Protein AF-A0A093PJC7-F1 (afdb_monomer)

pLDDT: mean 83.73, std 10.97, range [53.88, 96.75]

Secondary structure (DSSP, 8-state):
-HHHHHHHHHH-TT-SEEEPPP--HHHHHHHHHHHHHTT-EEEEE-SSTTT-EEEEE-GGGPPPHHHHHHHHTT----HHHHHHHHHHHHHHHHHHHHHHHH-PPPPPPSS-HHHHTHHHH--HHHHHHHHH------TT---GGG-S--S-HHHHHHHHHHHHHTT-

Foldseek 3Di:
DLLVVLVVVVVDPPDQKDKDFQDAPVVLVVNCVSLVVVVWDKDWEDDDRRRIIMMIGHPVSDDDPVRVVCRNVVHDDDPVVVVVVVVVVVVVVVVVVVDVVVPDDPPDDPDDVCVVCCVVVPDVVVVVVVVVDDDPPPPPDDDLVPDPDNDDPVVVVVVVVVVVVVVD

Sequence (168 aa):
QLEQEVSQFIQASGEPRRRFQPMNKIERSILHDVAEVAGLTSFSFGDDEDSRYVMVFKKEFAPSDEELDAYRRGEEWDPALAEERRRLRELAAQQEEAELERGAAPPGPPNDYKDKYRHLIGSDAAKAAARTMEANKAYGCVPVANKRDTRSIEEAMNEIRAKKRLRQ

Structure (mmCIF, N/CA/C/O backbone):
data_AF-A0A093PJC7-F1
#
_entry.id   AF-A0A093PJC7-F1
#
loop_
_atom_site.group_PDB
_atom_site.id
_atom_site.type_symbol
_atom_site.label_atom_id
_atom_site.label_alt_id
_atom_site.label_comp_id
_atom_site.label_asym_id
_atom_site.label_entity_id
_atom_site.label_seq_id
_atom_site.pdbx_PDB_ins_code
_atom_site.Cartn_x
_atom_site.Cartn_y
_atom_site.Cartn_z
_atom_site.occupancy
_atom_site.B_iso_or_equiv
_atom_site.auth_seq_id
_atom_site.auth_comp_id
_atom_site.auth_asym_id
_atom_site.auth_atom_id
_atom_site.pdbx_PDB_model_num
ATOM 1 N N . GLN A 1 1 ? -18.695 2.714 26.051 1.00 81.12 1 GLN A N 1
ATOM 2 C CA . GLN A 1 1 ? -18.070 3.816 25.283 1.00 81.12 1 GLN A CA 1
ATOM 3 C C . GLN A 1 1 ? -17.648 3.321 23.902 1.00 81.12 1 GLN A C 1
ATOM 5 O O . GLN A 1 1 ? -18.210 3.809 22.933 1.00 81.12 1 GLN A O 1
ATOM 10 N N . LEU A 1 2 ? -16.809 2.279 23.803 1.00 88.31 2 LEU A N 1
ATOM 11 C CA . LE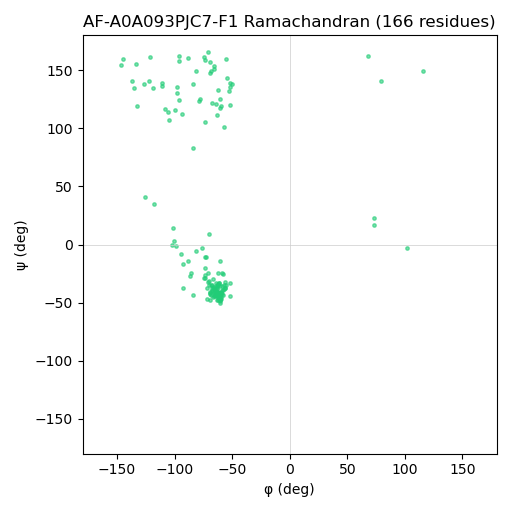U A 1 2 ? -16.413 1.672 22.516 1.00 88.31 2 LEU A CA 1
ATOM 12 C C . LEU A 1 2 ? -17.596 1.281 21.610 1.00 88.31 2 LEU A C 1
ATOM 14 O O . LEU A 1 2 ? -17.592 1.609 20.432 1.00 88.31 2 LEU A O 1
ATOM 18 N N . GLU A 1 3 ? -18.651 0.664 22.149 1.00 89.81 3 GLU A N 1
ATOM 19 C CA . GLU A 1 3 ? -19.856 0.309 21.371 1.00 89.81 3 GLU A CA 1
ATOM 20 C C . GLU A 1 3 ? -20.534 1.515 20.705 1.00 89.81 3 GLU A C 1
ATOM 22 O O . GLU A 1 3 ? -20.984 1.433 19.561 1.00 89.81 3 GLU A O 1
ATOM 27 N N . GLN A 1 4 ? -20.589 2.652 21.406 1.00 92.56 4 GLN A N 1
ATOM 28 C CA . GLN A 1 4 ? -21.167 3.884 20.869 1.00 92.56 4 GLN A CA 1
ATOM 29 C C . GLN A 1 4 ? -20.281 4.449 19.767 1.00 92.56 4 GLN A C 1
ATOM 31 O O . GLN A 1 4 ? -20.793 4.854 18.726 1.00 92.56 4 GLN A O 1
ATOM 36 N N . GLU A 1 5 ? -18.961 4.429 19.960 1.00 92.25 5 GLU A N 1
ATOM 37 C CA . GLU A 1 5 ? -18.026 4.842 18.921 1.00 92.25 5 GLU A CA 1
ATOM 38 C C . GLU A 1 5 ? -18.177 3.962 17.684 1.00 92.25 5 GLU A C 1
ATOM 40 O O . GLU A 1 5 ? -18.320 4.494 16.584 1.00 92.25 5 GLU A O 1
ATOM 45 N N . VAL A 1 6 ? -18.156 2.634 17.828 1.00 92.31 6 VAL A N 1
ATOM 46 C CA . VAL A 1 6 ? -18.323 1.690 16.711 1.00 92.31 6 VAL A CA 1
ATOM 47 C C . VAL A 1 6 ? -19.654 1.934 15.997 1.00 92.31 6 VAL A C 1
ATOM 49 O O . VAL A 1 6 ? -19.674 2.038 14.773 1.00 92.31 6 VAL A O 1
ATOM 52 N N . SER A 1 7 ? -20.738 2.147 16.745 1.00 92.50 7 SER A N 1
ATOM 53 C CA . SER A 1 7 ? -22.051 2.483 16.179 1.00 92.50 7 SER A CA 1
ATOM 54 C C . SER A 1 7 ? -22.030 3.783 15.367 1.00 92.50 7 SER A C 1
ATOM 56 O O . SER A 1 7 ? -22.574 3.825 14.264 1.00 92.50 7 SER A O 1
ATOM 58 N N . GLN A 1 8 ? -21.367 4.833 15.863 1.00 93.62 8 GLN A N 1
ATOM 59 C CA . GLN A 1 8 ? -21.212 6.096 15.129 1.00 93.62 8 GLN A CA 1
ATOM 60 C C . GLN A 1 8 ? -20.413 5.912 13.833 1.00 93.62 8 GLN A C 1
ATOM 62 O O . GLN A 1 8 ? -20.764 6.490 12.808 1.00 93.62 8 GLN A O 1
ATOM 67 N N . PHE A 1 9 ? -19.377 5.073 13.845 1.00 93.38 9 PHE A N 1
ATOM 68 C CA . PHE A 1 9 ? -18.584 4.778 12.648 1.00 93.38 9 PHE A CA 1
ATOM 69 C C . PHE A 1 9 ? -19.366 4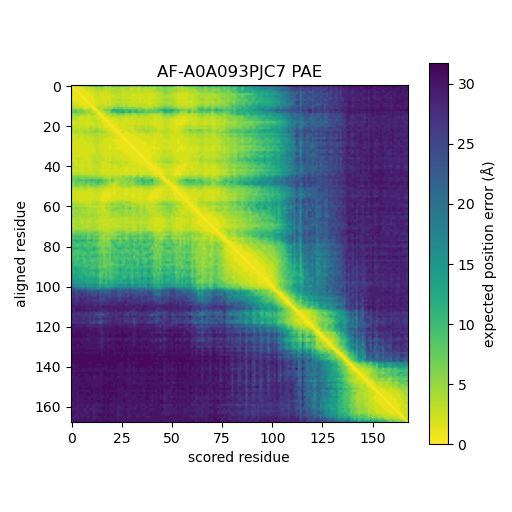.022 11.575 1.00 93.38 9 PHE A C 1
ATOM 71 O O . PHE A 1 9 ? -19.204 4.298 10.388 1.00 93.38 9 PHE A O 1
ATOM 78 N N . ILE A 1 10 ? -20.249 3.107 11.976 1.00 91.50 10 ILE A N 1
ATOM 79 C CA . ILE A 1 10 ? -21.138 2.411 11.037 1.00 91.50 10 ILE A CA 1
ATOM 80 C C . ILE A 1 10 ? -22.074 3.410 10.349 1.00 91.50 10 ILE A C 1
ATOM 82 O O . ILE A 1 10 ? -22.297 3.315 9.145 1.00 91.50 10 ILE A O 1
ATOM 86 N N . GLN A 1 11 ? -22.591 4.387 11.098 1.00 91.06 11 GLN A N 1
ATOM 87 C CA . GLN A 1 11 ? -23.488 5.417 10.567 1.00 91.06 11 GLN A CA 1
ATOM 88 C C . GLN A 1 11 ? -22.765 6.454 9.694 1.00 91.06 11 GLN A C 1
ATOM 90 O O . GLN A 1 11 ? -23.368 7.016 8.780 1.00 91.06 11 GLN A O 1
ATOM 95 N N . ALA A 1 12 ? -21.484 6.718 9.950 1.00 91.50 12 ALA A N 1
ATOM 96 C CA . ALA A 1 12 ? -20.702 7.688 9.196 1.00 91.50 12 ALA A CA 1
ATOM 97 C C . ALA A 1 12 ? -20.344 7.144 7.805 1.00 91.50 12 ALA A C 1
ATOM 99 O O . ALA A 1 12 ? -19.447 6.322 7.670 1.00 91.50 12 ALA A O 1
ATOM 100 N N . SER A 1 13 ? -20.991 7.613 6.738 1.00 82.50 13 SER A N 1
ATOM 101 C CA . SER A 1 13 ? -20.790 7.098 5.371 1.00 82.50 13 SER A CA 1
ATOM 102 C C . SER A 1 13 ? -19.458 7.490 4.707 1.00 82.50 13 SER A C 1
ATOM 104 O O . SER A 1 13 ? -19.129 6.940 3.663 1.00 82.50 13 SER A O 1
ATOM 106 N N . GLY A 1 14 ? -18.687 8.417 5.288 1.00 83.62 14 GLY A N 1
ATOM 107 C CA . GLY A 1 14 ? -17.473 8.973 4.668 1.00 83.62 14 GLY A CA 1
ATOM 108 C C . GLY A 1 14 ? -16.157 8.270 5.013 1.00 83.62 14 GLY A C 1
ATOM 109 O O . GLY A 1 14 ? -15.169 8.461 4.312 1.00 83.62 14 GLY A O 1
ATOM 110 N N . GLU A 1 15 ? -16.121 7.460 6.073 1.00 88.50 15 GLU A N 1
ATOM 111 C CA . GLU A 1 15 ? -14.883 6.826 6.540 1.00 88.50 15 GLU A CA 1
ATOM 112 C C . GLU A 1 15 ? -14.900 5.320 6.227 1.00 88.50 15 GLU A C 1
ATOM 114 O O . GLU A 1 15 ? -15.760 4.604 6.752 1.00 88.50 15 GLU A O 1
ATOM 119 N N . PRO A 1 16 ? -13.991 4.805 5.375 1.00 90.62 16 PRO A N 1
ATOM 120 C CA . PRO A 1 16 ? -13.938 3.375 5.047 1.00 90.62 16 PRO A CA 1
ATOM 121 C C . PRO A 1 16 ? -13.348 2.535 6.190 1.00 90.62 16 PRO A C 1
ATOM 123 O O . PRO A 1 16 ? -13.698 1.367 6.376 1.00 90.62 16 PRO A O 1
ATOM 126 N N . ARG A 1 17 ? -12.465 3.148 6.983 1.00 92.44 17 ARG A N 1
ATOM 127 C CA . ARG A 1 17 ? -11.728 2.533 8.088 1.00 92.44 17 ARG A CA 1
ATOM 128 C C . ARG A 1 17 ? -11.512 3.543 9.203 1.00 92.44 17 ARG A C 1
ATOM 130 O O . ARG A 1 17 ? -11.426 4.738 8.932 1.00 92.44 17 ARG A O 1
ATOM 137 N N . ARG A 1 18 ? -11.342 3.061 10.432 1.00 93.88 18 ARG A N 1
ATOM 138 C CA . ARG A 1 18 ? -10.987 3.895 11.580 1.00 93.88 18 ARG A CA 1
ATOM 139 C C . ARG A 1 18 ? -9.898 3.256 12.425 1.00 93.88 18 ARG A C 1
ATOM 141 O O . ARG A 1 18 ? -9.953 2.069 12.741 1.00 93.88 18 ARG A O 1
ATOM 148 N N . ARG A 1 19 ? -8.919 4.077 12.802 1.00 93.56 19 ARG A N 1
ATOM 149 C CA . ARG A 1 19 ? -7.829 3.723 13.710 1.00 93.56 19 ARG A CA 1
ATOM 150 C C . ARG A 1 19 ? -8.180 4.165 15.126 1.00 93.56 19 ARG A C 1
ATOM 152 O O . ARG A 1 19 ? -8.446 5.343 15.348 1.00 93.56 19 ARG A O 1
ATOM 159 N N . PHE A 1 20 ? -8.153 3.2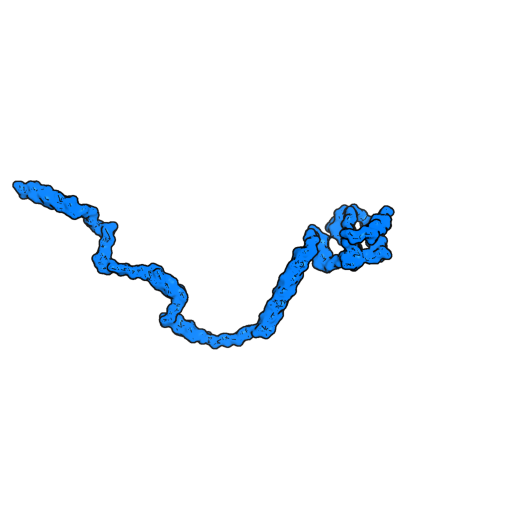28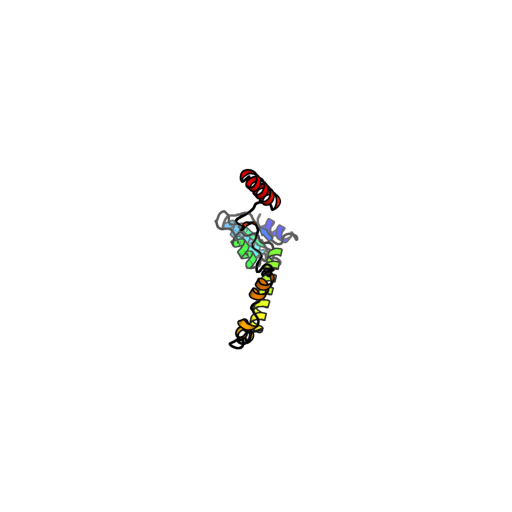 16.065 1.00 94.44 20 PHE A N 1
ATOM 160 C CA . PHE A 1 20 ? -8.294 3.520 17.487 1.00 94.44 20 PHE A CA 1
ATOM 161 C C . PHE A 1 20 ? -6.929 3.824 18.109 1.00 94.44 20 PHE A C 1
ATOM 163 O O . PHE A 1 20 ? -5.883 3.493 17.545 1.00 94.44 20 PHE A O 1
ATOM 170 N N . GLN A 1 21 ? -6.940 4.480 19.267 1.00 94.06 21 GLN A N 1
ATOM 171 C CA . GLN A 1 21 ? -5.719 4.713 20.034 1.00 94.06 21 GLN A CA 1
ATOM 172 C C . GLN A 1 21 ? -5.137 3.384 20.544 1.00 94.06 21 GLN A C 1
ATOM 174 O O . GLN A 1 21 ? -5.893 2.420 20.715 1.00 94.06 21 GLN A O 1
ATOM 179 N N . PRO A 1 22 ? -3.816 3.310 20.788 1.00 95.00 22 PRO A N 1
ATOM 180 C CA . PRO A 1 22 ? -3.228 2.187 21.501 1.00 95.00 22 PRO A CA 1
ATOM 181 C C . PRO A 1 22 ? -3.950 1.966 22.829 1.00 95.00 22 PRO A C 1
ATOM 183 O O . PRO A 1 22 ? -4.229 2.914 23.564 1.00 95.00 22 PRO A O 1
ATOM 186 N N . MET A 1 23 ? -4.307 0.718 23.096 1.00 93.62 23 MET A N 1
ATOM 187 C CA . MET A 1 23 ? -5.163 0.340 24.220 1.00 93.62 23 MET A CA 1
ATOM 188 C C . MET A 1 23 ? -4.718 -1.007 24.772 1.00 93.62 23 MET A C 1
ATOM 190 O O . MET A 1 23 ? -4.026 -1.763 24.087 1.00 93.62 23 MET A O 1
ATOM 194 N N . ASN A 1 24 ? -5.085 -1.312 26.012 1.00 93.56 24 ASN A N 1
ATOM 195 C CA . ASN A 1 24 ? -4.605 -2.511 26.695 1.00 93.56 24 ASN A CA 1
ATOM 196 C C . ASN A 1 24 ? -5.216 -3.798 26.094 1.00 93.56 24 ASN A C 1
ATOM 198 O O . ASN A 1 24 ? -6.163 -3.779 25.307 1.00 93.56 24 ASN A O 1
ATOM 202 N N . LYS A 1 25 ? -4.644 -4.961 26.431 1.00 93.50 25 LYS A N 1
ATOM 203 C CA . LYS A 1 25 ? -5.016 -6.248 25.812 1.00 93.50 25 LYS A CA 1
ATOM 204 C C . LYS A 1 25 ? -6.509 -6.578 25.939 1.00 93.50 25 LYS A C 1
ATOM 206 O O . LYS A 1 25 ? -7.084 -7.132 25.004 1.00 93.50 25 LYS A O 1
ATOM 211 N N . ILE A 1 26 ? -7.115 -6.243 27.078 1.00 93.69 26 ILE A N 1
ATOM 212 C CA . ILE A 1 26 ? -8.533 -6.507 27.347 1.00 93.69 26 ILE A CA 1
ATOM 213 C C . ILE A 1 26 ? -9.410 -5.578 26.503 1.00 93.69 26 ILE A C 1
ATOM 215 O O . ILE A 1 26 ? -10.319 -6.062 25.835 1.00 93.69 26 ILE A O 1
ATOM 219 N N . GLU A 1 27 ? -9.106 -4.278 26.455 1.00 93.44 27 GLU A N 1
ATOM 220 C CA . GLU A 1 27 ? -9.831 -3.317 25.611 1.00 93.44 27 GLU A CA 1
ATOM 221 C C . GLU A 1 27 ? -9.773 -3.700 24.130 1.00 93.44 27 GLU A C 1
ATOM 223 O O . GLU A 1 27 ? -10.806 -3.684 23.460 1.00 93.44 27 GLU A O 1
ATOM 228 N N . ARG A 1 28 ? -8.603 -4.134 23.631 1.00 94.88 28 ARG A N 1
ATOM 229 C CA . ARG A 1 28 ? -8.473 -4.635 22.251 1.00 94.88 28 ARG A CA 1
ATOM 230 C C . ARG A 1 28 ? -9.369 -5.843 21.999 1.00 94.88 28 ARG A C 1
ATOM 232 O O . ARG A 1 28 ? -10.040 -5.881 20.975 1.00 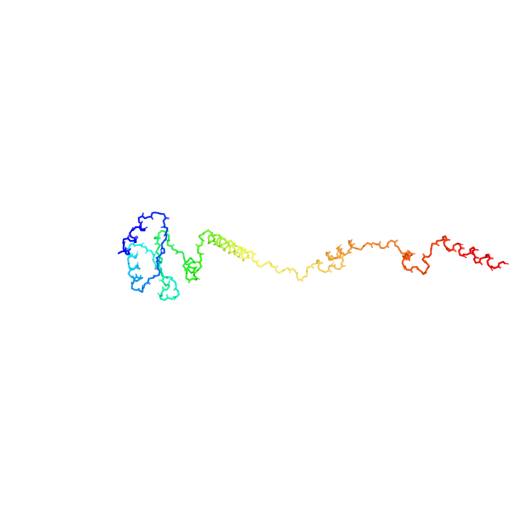94.88 28 ARG A O 1
ATOM 239 N N . SER A 1 29 ? -9.389 -6.810 22.920 1.00 95.44 29 SER A N 1
ATOM 240 C CA . SER A 1 29 ? -10.240 -8.003 22.803 1.00 95.44 29 SER A CA 1
ATOM 241 C C . SER A 1 29 ? -11.718 -7.627 22.732 1.00 95.44 29 SER A C 1
ATOM 243 O O . SER A 1 29 ? -12.419 -8.085 21.840 1.00 95.44 29 SER A O 1
ATOM 245 N N . ILE A 1 30 ? -12.171 -6.732 23.615 1.00 95.06 30 ILE A N 1
ATOM 246 C CA . ILE A 1 30 ? -13.559 -6.255 23.628 1.00 95.06 30 ILE A CA 1
ATOM 247 C C . ILE A 1 30 ? -13.897 -5.541 22.314 1.00 95.06 30 ILE A C 1
ATOM 249 O O . ILE A 1 30 ? -14.973 -5.739 21.759 1.00 95.06 30 ILE A O 1
ATOM 253 N N . LEU A 1 31 ? -12.988 -4.714 21.792 1.00 96.06 31 LEU A N 1
ATOM 254 C CA . LEU A 1 31 ? -13.208 -4.010 20.531 1.00 96.06 31 LEU A CA 1
ATOM 255 C C . LEU A 1 31 ? -13.306 -4.970 19.337 1.00 96.06 31 LEU A C 1
ATOM 257 O O . LEU A 1 31 ? -14.130 -4.739 18.453 1.00 96.06 31 LEU A O 1
ATOM 261 N N . HIS A 1 32 ? -12.500 -6.034 19.314 1.00 96.75 32 HIS A N 1
ATOM 262 C CA . HIS A 1 32 ? -12.607 -7.087 18.305 1.00 96.75 32 HIS A CA 1
ATOM 263 C C . HIS A 1 32 ? -13.982 -7.767 18.351 1.00 96.75 32 HIS A C 1
ATOM 265 O O . HIS A 1 32 ? -14.644 -7.821 17.315 1.00 96.75 32 HIS A O 1
ATOM 271 N N . ASP A 1 33 ? -14.448 -8.166 19.538 1.00 96.25 33 ASP A N 1
ATOM 272 C CA . ASP A 1 33 ? -15.761 -8.803 19.719 1.00 96.25 33 ASP A CA 1
ATOM 273 C C . ASP A 1 33 ? -16.906 -7.877 19.270 1.00 96.25 33 ASP A C 1
ATOM 275 O O . ASP A 1 33 ? -17.794 -8.270 18.513 1.00 96.25 33 ASP A O 1
ATOM 279 N N . VAL A 1 34 ? -16.872 -6.605 19.686 1.00 95.88 34 VAL A N 1
ATOM 280 C CA . VAL A 1 34 ? -17.889 -5.609 19.307 1.00 95.88 34 VAL A CA 1
ATOM 281 C C . VAL A 1 34 ? -17.884 -5.357 17.796 1.00 95.88 34 VAL A C 1
ATOM 283 O O . VAL A 1 34 ? -18.949 -5.239 17.186 1.00 95.88 34 VAL A O 1
ATOM 286 N N . ALA A 1 35 ? -16.705 -5.277 17.175 1.00 95.19 35 ALA A N 1
ATOM 287 C CA . ALA A 1 35 ? -16.579 -5.098 15.732 1.00 95.19 35 ALA A CA 1
ATOM 288 C C . ALA A 1 35 ? -17.107 -6.315 14.955 1.00 95.19 35 ALA A C 1
ATOM 290 O O . ALA A 1 35 ? -17.809 -6.130 13.962 1.00 95.19 35 ALA A O 1
ATOM 291 N N . GLU A 1 36 ? -16.824 -7.534 15.419 1.00 94.25 36 GLU A N 1
ATOM 292 C CA . GLU A 1 36 ? -17.317 -8.772 14.810 1.00 94.25 36 GLU A CA 1
ATOM 293 C C . GLU A 1 36 ? -18.848 -8.852 14.863 1.00 94.25 36 GLU A C 1
ATOM 295 O O . GLU A 1 36 ? -19.491 -9.077 13.835 1.00 94.25 36 GLU A O 1
ATOM 300 N N . VAL A 1 37 ? -19.450 -8.571 16.027 1.00 94.62 37 VAL A N 1
ATOM 301 C CA . VAL A 1 37 ? -20.916 -8.537 16.197 1.00 94.62 37 VAL A CA 1
ATOM 302 C C . VAL A 1 37 ? -21.560 -7.484 15.293 1.00 94.62 37 VAL A C 1
ATOM 304 O O . VAL A 1 37 ? -22.640 -7.703 14.744 1.00 94.62 37 VAL A O 1
ATOM 307 N N . ALA A 1 38 ? -20.885 -6.353 15.092 1.00 92.75 38 ALA A N 1
ATOM 308 C CA . ALA A 1 38 ? -21.320 -5.303 14.180 1.00 92.75 38 ALA A CA 1
ATOM 309 C C . ALA A 1 38 ? -21.092 -5.624 12.686 1.00 92.75 38 ALA A C 1
ATOM 311 O O . ALA A 1 38 ? -21.471 -4.826 11.825 1.00 92.75 38 ALA A O 1
ATOM 312 N N . GLY A 1 39 ? -20.475 -6.764 12.354 1.00 92.25 39 GLY A N 1
ATOM 313 C CA . GLY A 1 39 ? -20.176 -7.168 10.979 1.00 92.25 39 GLY A CA 1
ATOM 314 C C . GLY A 1 39 ? -19.037 -6.379 10.326 1.00 92.25 39 GLY A C 1
ATOM 315 O O . GLY A 1 39 ? -18.977 -6.281 9.098 1.00 92.25 39 GLY A O 1
ATOM 316 N N . LEU A 1 40 ? -18.153 -5.795 11.134 1.00 94.50 40 LEU A N 1
ATOM 317 C CA . LEU A 1 40 ? -16.956 -5.084 10.699 1.00 94.50 40 LEU A CA 1
ATOM 318 C C . LEU A 1 40 ? -15.740 -6.012 10.750 1.00 94.50 40 LEU A C 1
ATOM 320 O O . LEU A 1 40 ? -15.712 -6.995 11.485 1.00 94.50 40 LEU A O 1
ATOM 324 N N . THR A 1 41 ? -14.706 -5.678 9.983 1.00 94.81 41 THR A N 1
ATOM 325 C CA . THR A 1 41 ? -13.431 -6.407 10.031 1.00 94.81 41 THR A CA 1
ATOM 326 C C . THR A 1 41 ? -12.463 -5.649 10.927 1.00 94.81 41 THR A C 1
ATOM 328 O O . THR A 1 41 ? -12.302 -4.443 10.765 1.00 94.81 41 THR A O 1
ATOM 331 N N . SER A 1 42 ? -11.822 -6.319 11.880 1.00 95.31 42 SER A N 1
ATOM 332 C CA . SER A 1 42 ? -10.928 -5.677 12.847 1.00 95.31 42 SER A CA 1
ATOM 333 C C . SER A 1 42 ? -9.553 -6.344 12.873 1.00 95.31 42 SER A C 1
ATOM 335 O O . SER A 1 42 ? -9.441 -7.566 12.856 1.00 95.31 42 SER A O 1
ATOM 337 N N . PHE A 1 43 ? -8.495 -5.535 12.939 1.00 95.50 43 PHE A N 1
ATOM 338 C CA . PHE A 1 43 ? -7.106 -5.997 12.976 1.00 95.50 43 PHE A CA 1
ATOM 339 C C . PHE A 1 43 ? -6.299 -5.208 14.006 1.00 95.50 43 PHE A C 1
ATOM 341 O O . PHE A 1 43 ? -6.470 -3.998 14.140 1.00 95.50 43 PHE A O 1
ATOM 348 N N . SER A 1 44 ? -5.414 -5.895 14.726 1.00 94.19 44 SER A N 1
ATOM 349 C CA . SER A 1 44 ? -4.471 -5.277 15.660 1.00 94.19 44 SER A CA 1
ATOM 350 C C . SER A 1 44 ? -3.103 -5.100 15.001 1.00 94.19 44 SER A C 1
ATOM 352 O O . SER A 1 44 ? -2.591 -6.036 14.387 1.00 94.19 44 SER A O 1
ATOM 354 N N . PHE A 1 45 ? -2.496 -3.930 15.180 1.00 93.56 45 PHE A N 1
ATOM 355 C CA . PHE A 1 45 ? -1.181 -3.572 14.646 1.00 93.56 45 PHE A CA 1
ATOM 356 C C . PHE A 1 45 ? -0.313 -2.918 15.728 1.00 93.56 45 PHE A C 1
ATOM 358 O O . PHE A 1 45 ? -0.836 -2.331 16.675 1.00 93.56 45 PHE A O 1
ATOM 365 N N . GLY A 1 46 ? 1.009 -2.997 15.571 1.00 90.56 46 GLY A N 1
ATOM 366 C CA . GLY A 1 46 ? 2.005 -2.487 16.519 1.00 90.56 46 GLY A CA 1
ATOM 367 C C . GLY A 1 46 ? 2.856 -3.603 17.127 1.00 90.56 46 GLY A C 1
ATOM 368 O O . GLY A 1 46 ? 2.383 -4.730 17.286 1.00 90.56 46 GLY A O 1
ATOM 369 N N . ASP A 1 47 ? 4.101 -3.273 17.459 1.00 85.25 47 ASP A N 1
ATOM 370 C CA . ASP A 1 47 ? 5.101 -4.246 17.913 1.00 85.25 47 ASP A CA 1
ATOM 371 C C . ASP A 1 47 ? 4.991 -4.541 19.419 1.00 85.25 47 ASP A C 1
ATOM 373 O O . ASP A 1 47 ? 4.993 -5.701 19.840 1.00 85.25 47 ASP A O 1
ATOM 377 N N . ASP A 1 48 ? 4.800 -3.506 20.244 1.00 87.62 48 ASP A N 1
ATOM 378 C CA . ASP A 1 48 ? 4.793 -3.628 21.707 1.00 87.62 48 ASP A CA 1
ATOM 379 C C . ASP A 1 48 ? 3.377 -3.769 22.280 1.00 87.62 48 ASP A C 1
ATOM 381 O O . ASP A 1 48 ? 2.377 -3.482 21.622 1.00 87.62 48 ASP A O 1
ATOM 385 N N . GLU A 1 49 ? 3.235 -4.241 23.525 1.00 82.69 49 GLU A N 1
ATOM 386 C CA . GLU A 1 49 ? 1.907 -4.287 24.169 1.00 82.69 49 GLU A CA 1
ATOM 387 C C . GLU A 1 49 ? 1.278 -2.901 24.353 1.00 82.69 49 GLU A C 1
ATOM 389 O O . GLU A 1 49 ? 0.058 -2.791 24.192 1.00 82.69 49 GLU A O 1
ATOM 394 N N . ASP A 1 50 ? 2.101 -1.880 24.606 1.00 84.19 50 ASP A N 1
ATOM 395 C CA . ASP A 1 50 ? 1.665 -0.511 24.904 1.00 84.19 50 ASP A CA 1
ATOM 396 C C . ASP A 1 50 ? 1.425 0.338 23.646 1.00 84.19 50 ASP A C 1
ATOM 398 O O . ASP A 1 50 ? 0.643 1.286 23.673 1.00 84.19 50 ASP A O 1
ATOM 402 N N . SER A 1 51 ? 2.069 -0.003 22.523 1.00 90.19 51 SER A N 1
ATOM 403 C CA . SER A 1 51 ? 1.891 0.687 21.236 1.00 90.19 51 SER A CA 1
ATOM 404 C C . SER A 1 51 ? 0.855 0.016 20.333 1.00 90.19 51 SER A C 1
ATOM 406 O O . SER A 1 51 ? 0.466 0.587 19.310 1.00 90.19 51 SER A O 1
ATOM 408 N N . ARG A 1 52 ? 0.371 -1.175 20.714 1.00 93.62 52 ARG A N 1
ATOM 409 C CA . ARG A 1 52 ? -0.603 -1.939 19.935 1.00 93.62 52 ARG A CA 1
ATOM 410 C C . ARG A 1 52 ? -1.965 -1.259 19.890 1.00 93.62 52 ARG A C 1
ATOM 412 O O . ARG A 1 52 ? -2.626 -1.060 20.911 1.00 93.62 52 ARG A O 1
ATOM 419 N N . TYR A 1 53 ? -2.407 -0.979 18.673 1.00 94.56 53 TYR A N 1
ATOM 420 C CA . TYR A 1 53 ? -3.678 -0.344 18.359 1.00 94.56 53 TYR A CA 1
ATOM 421 C C . TYR A 1 53 ? -4.531 -1.241 17.462 1.00 94.56 53 TYR A C 1
ATOM 423 O O . TYR A 1 53 ? -4.032 -2.164 16.820 1.00 94.56 53 TYR A O 1
ATOM 431 N N . VAL A 1 54 ? -5.832 -0.962 17.414 1.00 95.56 54 VAL A N 1
ATOM 432 C CA . VAL A 1 54 ? -6.795 -1.698 16.587 1.00 95.56 54 VAL A CA 1
ATOM 433 C C . VAL A 1 54 ? -7.282 -0.789 15.465 1.00 95.56 54 VAL A C 1
ATOM 435 O O . VAL A 1 54 ? -7.602 0.382 15.685 1.00 95.56 54 VAL A O 1
ATOM 438 N N . MET A 1 55 ? -7.356 -1.326 14.254 1.00 95.06 55 MET A N 1
ATOM 439 C CA . MET A 1 55 ? -8.065 -0.709 13.140 1.00 95.06 55 MET A CA 1
ATOM 440 C C . MET A 1 55 ? -9.302 -1.522 12.807 1.00 95.06 55 MET A C 1
ATOM 442 O O . MET A 1 55 ? -9.266 -2.751 12.779 1.00 95.06 55 MET A O 1
ATOM 446 N N . VAL A 1 56 ? -10.389 -0.812 12.530 1.00 95.62 56 VAL A N 1
ATOM 447 C CA . VAL A 1 56 ? -11.666 -1.399 12.137 1.00 95.62 56 VAL A CA 1
ATOM 448 C C . VAL A 1 56 ? -12.025 -0.906 10.743 1.00 95.62 56 VAL A C 1
ATOM 450 O O . VAL A 1 56 ? -11.908 0.282 10.442 1.00 95.62 56 VAL A O 1
ATOM 453 N N . PHE A 1 57 ? -12.465 -1.827 9.900 1.00 95.06 57 PHE A N 1
ATOM 454 C CA . PHE A 1 57 ? -12.786 -1.633 8.496 1.00 95.06 57 PHE A CA 1
ATOM 455 C C . PHE A 1 57 ? -14.235 -2.034 8.254 1.00 95.06 57 PHE A C 1
ATOM 457 O O . PHE A 1 57 ? -14.729 -3.027 8.801 1.00 95.06 57 PHE A O 1
ATOM 464 N N . LYS A 1 58 ? -14.925 -1.273 7.410 1.00 94.62 58 LYS A N 1
ATOM 465 C CA . LYS A 1 58 ? -16.242 -1.680 6.922 1.00 94.62 58 LYS A CA 1
ATOM 466 C C . LYS A 1 58 ? -16.108 -2.885 6.009 1.00 94.62 58 LYS A C 1
ATOM 468 O O . LYS A 1 58 ? -15.123 -3.019 5.295 1.00 94.62 58 LYS A O 1
ATOM 473 N N . LYS A 1 59 ? -17.130 -3.737 5.997 1.00 90.56 59 LYS A N 1
ATOM 474 C CA . LYS A 1 59 ? -17.133 -4.985 5.223 1.00 90.56 59 LYS A CA 1
ATOM 475 C C . LYS A 1 59 ? -16.887 -4.777 3.723 1.00 90.56 59 LYS A C 1
ATOM 477 O O . LYS A 1 59 ? -16.208 -5.576 3.096 1.00 90.56 59 LYS A O 1
ATOM 482 N N . GLU A 1 60 ? -17.431 -3.702 3.165 1.00 88.56 60 GLU A N 1
ATOM 483 C CA . GLU A 1 60 ? -17.252 -3.293 1.763 1.00 88.56 60 GLU A CA 1
ATOM 484 C C . GLU A 1 60 ? -15.857 -2.710 1.465 1.00 88.56 60 GLU A C 1
ATOM 486 O O . GLU A 1 60 ? -15.419 -2.727 0.320 1.00 88.56 60 GLU A O 1
ATOM 491 N N . PHE A 1 61 ? -15.138 -2.262 2.497 1.00 88.38 61 PHE A N 1
ATOM 492 C CA . PHE A 1 61 ? -13.781 -1.715 2.425 1.00 88.38 61 PHE A CA 1
ATOM 493 C C . PHE A 1 61 ? -12.799 -2.580 3.229 1.00 88.38 61 PHE A C 1
ATOM 495 O O . PHE A 1 61 ? -11.894 -2.061 3.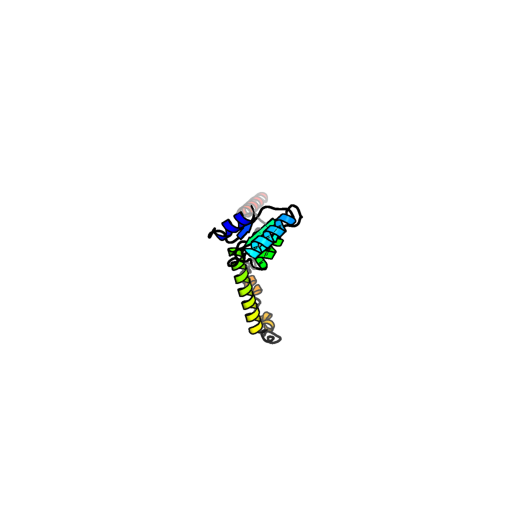886 1.00 88.38 61 PHE A O 1
ATOM 502 N N . ALA A 1 62 ? -13.015 -3.900 3.236 1.00 88.56 62 ALA A N 1
ATOM 503 C CA . ALA A 1 62 ? -12.109 -4.826 3.898 1.00 88.56 62 ALA A CA 1
ATOM 504 C C . ALA A 1 62 ? -10.718 -4.744 3.234 1.00 88.56 62 ALA A C 1
ATOM 506 O O . ALA A 1 62 ? -10.638 -4.752 2.002 1.00 88.56 62 ALA A O 1
ATOM 507 N N . PRO A 1 63 ? -9.636 -4.640 4.025 1.00 90.75 63 PRO A N 1
ATOM 508 C CA . PRO A 1 63 ? -8.300 -4.433 3.492 1.00 90.75 63 PRO A CA 1
ATOM 509 C C . PRO A 1 63 ? -7.816 -5.678 2.750 1.00 90.75 63 PRO A C 1
ATOM 511 O O . PRO A 1 63 ? -8.146 -6.808 3.116 1.00 90.75 63 PRO A O 1
ATOM 514 N N . SER A 1 64 ? -7.010 -5.462 1.715 1.00 89.44 64 SER A N 1
ATOM 515 C CA . SER A 1 64 ? -6.326 -6.554 1.010 1.00 89.44 64 SER A CA 1
ATOM 516 C C . SER A 1 64 ? -5.155 -7.108 1.831 1.00 89.44 64 SER A C 1
ATOM 518 O O . SER A 1 64 ? -4.634 -6.423 2.710 1.00 89.44 64 SER A O 1
ATOM 520 N N . ASP A 1 65 ? -4.685 -8.318 1.520 1.00 89.31 65 ASP A N 1
ATOM 521 C CA . ASP A 1 65 ? -3.527 -8.905 2.214 1.00 89.31 65 ASP A CA 1
ATOM 522 C C . ASP A 1 65 ? -2.266 -8.029 2.092 1.00 89.31 65 ASP A C 1
ATOM 524 O O . ASP A 1 65 ? -1.548 -7.833 3.071 1.00 89.31 65 ASP A O 1
ATOM 528 N N . GLU A 1 66 ? -2.035 -7.421 0.922 1.00 88.62 66 GLU A N 1
ATOM 529 C CA . GLU A 1 66 ? -0.895 -6.516 0.709 1.00 88.62 66 GLU A CA 1
ATOM 530 C C . GLU A 1 66 ? -1.008 -5.242 1.568 1.00 88.62 66 GLU A C 1
ATOM 532 O O . GLU A 1 66 ? -0.010 -4.750 2.098 1.00 88.62 66 GLU A O 1
ATOM 537 N N . GLU A 1 67 ? -2.229 -4.733 1.750 1.00 90.00 67 GLU A N 1
ATOM 538 C CA . GLU A 1 67 ? -2.512 -3.595 2.629 1.00 90.00 67 GLU A CA 1
ATOM 539 C C . GLU A 1 67 ? -2.299 -3.958 4.105 1.00 90.00 67 GLU A C 1
ATOM 541 O O . GLU A 1 67 ? -1.677 -3.200 4.852 1.00 90.00 67 GLU A O 1
ATOM 546 N N . LEU A 1 68 ? -2.755 -5.140 4.531 1.00 92.00 68 LEU A N 1
ATOM 547 C CA . LEU A 1 68 ? -2.521 -5.643 5.885 1.00 92.00 68 LEU A CA 1
ATOM 548 C C . LEU A 1 68 ? -1.029 -5.779 6.190 1.00 92.00 68 LEU A C 1
ATOM 550 O O . LEU A 1 68 ? -0.589 -5.408 7.280 1.00 92.00 68 LEU A O 1
ATOM 554 N N . ASP A 1 69 ? -0.242 -6.275 5.239 1.00 90.62 69 ASP A N 1
ATOM 555 C CA . ASP A 1 69 ? 1.203 -6.411 5.400 1.00 90.62 69 ASP A CA 1
ATOM 556 C C . ASP A 1 69 ? 1.928 -5.064 5.400 1.00 90.62 69 ASP A C 1
ATOM 558 O O . ASP A 1 69 ? 2.926 -4.910 6.106 1.00 90.62 69 ASP A O 1
ATOM 562 N N . ALA A 1 70 ? 1.440 -4.064 4.660 1.00 91.50 70 ALA A N 1
ATOM 563 C CA . ALA A 1 70 ? 1.928 -2.692 4.792 1.00 91.50 70 ALA A CA 1
ATOM 564 C C . ALA A 1 70 ? 1.691 -2.164 6.217 1.00 91.50 70 ALA A C 1
ATOM 566 O O . ALA A 1 70 ? 2.627 -1.682 6.856 1.00 91.50 70 ALA A O 1
ATOM 567 N N . TYR A 1 71 ? 0.492 -2.367 6.774 1.00 90.69 71 TYR A N 1
ATOM 568 C CA . TYR A 1 71 ? 0.189 -1.951 8.146 1.00 90.69 71 TYR A CA 1
ATOM 569 C C . TYR A 1 71 ? 0.995 -2.681 9.212 1.00 90.69 71 TYR A C 1
ATOM 571 O O . TYR A 1 71 ? 1.448 -2.049 10.167 1.00 90.69 71 TYR A O 1
ATOM 579 N N . ARG A 1 72 ? 1.222 -3.988 9.052 1.00 91.31 72 ARG A N 1
ATOM 580 C CA . ARG A 1 72 ? 2.093 -4.763 9.952 1.00 91.31 72 ARG A CA 1
ATOM 581 C C . ARG A 1 72 ? 3.530 -4.256 9.937 1.00 91.31 72 ARG A C 1
ATOM 583 O O . ARG A 1 72 ? 4.183 -4.292 10.970 1.00 91.31 72 ARG A O 1
ATOM 590 N N . ARG A 1 73 ? 4.005 -3.764 8.790 1.00 90.12 73 ARG A N 1
ATOM 591 C CA . ARG A 1 73 ? 5.336 -3.156 8.638 1.00 90.12 73 ARG A CA 1
ATOM 592 C C . ARG A 1 73 ? 5.390 -1.689 9.084 1.00 90.12 73 ARG A C 1
ATOM 594 O O . ARG A 1 73 ? 6.470 -1.111 9.105 1.00 90.12 73 ARG A O 1
ATOM 601 N N . GLY A 1 74 ? 4.250 -1.088 9.438 1.00 86.50 74 GLY A N 1
ATOM 602 C CA . GLY A 1 74 ? 4.155 0.329 9.793 1.00 86.50 74 GLY A CA 1
ATOM 603 C C . GLY A 1 74 ? 4.282 1.280 8.598 1.00 86.50 74 GLY A C 1
ATOM 604 O O . GLY A 1 74 ? 4.539 2.466 8.791 1.00 86.50 74 GLY A O 1
ATOM 605 N N . GLU A 1 75 ? 4.113 0.776 7.375 1.00 88.19 75 GLU A N 1
ATOM 606 C CA . GLU A 1 75 ? 4.148 1.571 6.147 1.00 88.19 75 GLU A CA 1
ATOM 607 C C . GLU A 1 75 ? 2.800 2.270 5.908 1.00 88.19 75 GLU A C 1
ATOM 609 O O . GLU A 1 75 ? 1.733 1.762 6.266 1.00 88.19 75 GLU A O 1
ATOM 614 N N . GLU A 1 76 ? 2.838 3.445 5.280 1.00 85.00 76 GLU A N 1
ATOM 615 C CA . GLU A 1 76 ? 1.626 4.145 4.861 1.00 85.00 76 GLU A CA 1
ATOM 616 C C . GLU A 1 76 ? 1.067 3.518 3.579 1.00 85.00 76 GLU A C 1
ATOM 618 O O . GLU A 1 76 ? 1.762 3.387 2.570 1.00 85.00 76 GLU A O 1
ATOM 623 N N . TRP A 1 77 ? -0.205 3.119 3.624 1.00 86.38 77 TRP A N 1
ATOM 624 C CA . TRP A 1 77 ? -0.900 2.564 2.470 1.00 86.38 77 TRP A CA 1
ATOM 625 C C . TRP A 1 77 ? -1.666 3.644 1.709 1.00 86.38 77 TRP A C 1
ATOM 627 O O . TRP A 1 77 ? -2.690 4.145 2.191 1.00 86.38 77 TRP A O 1
ATOM 637 N N . ASP A 1 78 ? -1.199 3.927 0.494 1.00 85.31 78 ASP A N 1
ATOM 638 C CA . ASP A 1 78 ? -1.912 4.724 -0.499 1.00 85.31 78 ASP A CA 1
ATOM 639 C C . ASP A 1 78 ? -2.595 3.800 -1.533 1.00 85.31 78 ASP A C 1
ATOM 641 O O . ASP A 1 78 ? -1.902 3.095 -2.280 1.00 85.31 78 ASP A O 1
ATOM 645 N N . PRO A 1 79 ? -3.942 3.800 -1.613 1.00 81.38 79 PRO A N 1
ATOM 646 C CA . PRO A 1 79 ? -4.687 3.017 -2.596 1.00 81.38 79 PRO A CA 1
ATOM 647 C C . PRO A 1 79 ? -4.280 3.292 -4.051 1.00 81.38 79 PRO A C 1
ATOM 649 O O . PRO A 1 79 ? -4.271 2.366 -4.861 1.00 81.38 79 PRO A O 1
ATOM 652 N N . ALA A 1 80 ? -3.919 4.534 -4.392 1.00 83.88 80 ALA A N 1
ATOM 653 C CA . ALA A 1 80 ? -3.571 4.899 -5.765 1.00 83.88 80 ALA A CA 1
ATOM 654 C C . ALA A 1 80 ? -2.239 4.263 -6.190 1.00 83.88 80 ALA A C 1
ATOM 656 O O . ALA A 1 80 ? -2.156 3.611 -7.233 1.00 83.88 80 ALA A O 1
ATOM 657 N N . LEU A 1 81 ? -1.218 4.370 -5.334 1.00 84.06 81 LEU A N 1
ATOM 658 C CA . LEU A 1 81 ? 0.082 3.734 -5.562 1.00 84.06 81 LEU A CA 1
ATOM 659 C C . LEU A 1 81 ? -0.026 2.204 -5.601 1.00 84.06 81 LEU A C 1
ATOM 661 O O . LEU A 1 81 ? 0.690 1.546 -6.359 1.00 84.06 81 LEU A O 1
ATOM 665 N N . ALA A 1 82 ? -0.924 1.623 -4.803 1.00 81.69 82 ALA A N 1
ATOM 666 C CA . ALA A 1 82 ? -1.174 0.188 -4.820 1.00 81.69 82 ALA A CA 1
ATOM 667 C C . ALA A 1 82 ? -1.786 -0.286 -6.147 1.00 81.69 82 ALA A C 1
ATOM 669 O O . ALA A 1 82 ? -1.328 -1.286 -6.706 1.00 81.69 82 ALA A O 1
ATOM 670 N N . GLU A 1 83 ? -2.769 0.441 -6.688 1.00 82.25 83 GLU A N 1
ATOM 671 C CA . GLU A 1 83 ? -3.331 0.135 -8.007 1.00 82.25 83 GLU A CA 1
ATOM 672 C C . GLU A 1 83 ? -2.287 0.245 -9.120 1.00 82.25 83 GLU A C 1
ATOM 674 O O . GLU A 1 83 ? -2.210 -0.641 -9.974 1.00 82.25 83 GLU A O 1
ATOM 679 N N . GLU A 1 84 ? -1.457 1.290 -9.114 1.00 84.19 84 GLU A N 1
ATOM 680 C CA . GLU A 1 84 ? -0.385 1.441 -10.102 1.00 84.19 84 GLU A CA 1
ATOM 681 C C . GLU A 1 84 ? 0.618 0.287 -10.028 1.00 84.19 84 GLU A C 1
ATOM 683 O O . GLU A 1 84 ? 0.943 -0.325 -11.051 1.00 84.19 84 GLU A O 1
ATOM 688 N N . ARG A 1 85 ? 1.054 -0.082 -8.816 1.00 85.12 85 ARG A N 1
ATOM 689 C CA . ARG A 1 85 ? 1.948 -1.226 -8.595 1.00 85.12 85 ARG A CA 1
ATOM 690 C C . ARG A 1 85 ? 1.328 -2.528 -9.094 1.00 85.12 85 ARG A C 1
ATOM 692 O O . ARG A 1 85 ? 2.024 -3.333 -9.716 1.00 85.12 85 ARG A O 1
ATOM 699 N N . ARG A 1 86 ? 0.032 -2.738 -8.853 1.00 84.44 86 ARG A N 1
ATOM 700 C CA . ARG A 1 86 ? -0.694 -3.912 -9.341 1.00 84.44 86 ARG A CA 1
ATOM 701 C C . ARG A 1 86 ? -0.725 -3.954 -10.870 1.00 84.44 86 ARG A C 1
ATOM 703 O O . ARG A 1 86 ? -0.369 -4.982 -11.438 1.00 84.44 86 ARG A O 1
ATOM 710 N N . ARG A 1 87 ? -1.070 -2.844 -11.531 1.00 89.31 87 ARG A N 1
ATOM 711 C CA . ARG A 1 87 ? -1.096 -2.755 -13.005 1.00 89.31 87 ARG A CA 1
ATOM 712 C C . ARG A 1 87 ? 0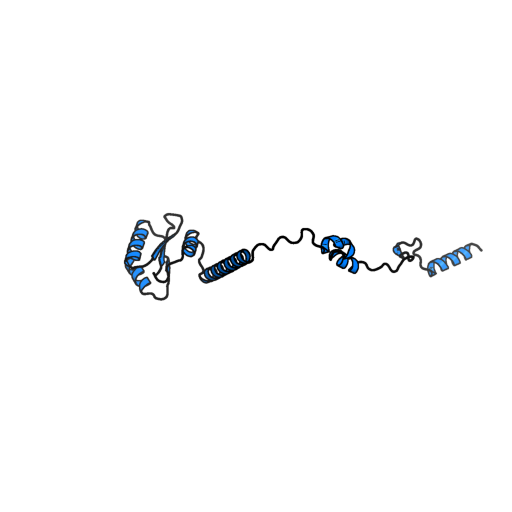.276 -3.029 -13.616 1.00 89.31 87 ARG A C 1
ATOM 714 O O . ARG A 1 87 ? 0.367 -3.737 -14.612 1.00 89.31 87 ARG A O 1
ATOM 721 N N . LEU A 1 88 ? 1.345 -2.515 -13.007 1.00 89.94 88 LEU A N 1
ATOM 722 C CA . LEU A 1 88 ? 2.717 -2.780 -13.449 1.00 89.94 88 LEU A CA 1
ATOM 723 C C . LEU A 1 88 ? 3.093 -4.259 -13.318 1.00 89.94 88 LEU A C 1
ATOM 725 O O . LEU A 1 88 ? 3.689 -4.811 -14.239 1.00 89.94 88 LEU A O 1
ATOM 729 N N . ARG A 1 89 ? 2.727 -4.913 -12.207 1.00 88.88 89 ARG A N 1
ATOM 730 C CA . ARG A 1 89 ? 2.958 -6.356 -12.024 1.00 88.88 89 ARG A CA 1
ATOM 731 C C . ARG A 1 89 ? 2.170 -7.194 -13.028 1.00 88.88 89 ARG A C 1
ATOM 733 O O . ARG A 1 89 ? 2.734 -8.116 -13.601 1.00 88.88 89 ARG A O 1
ATOM 740 N N . GLU A 1 90 ? 0.901 -6.863 -13.265 1.00 91.44 90 GLU A N 1
ATOM 741 C CA . GLU A 1 90 ? 0.070 -7.547 -14.266 1.00 91.44 90 GLU A CA 1
ATOM 742 C C . GLU A 1 90 ? 0.656 -7.387 -15.678 1.00 91.44 90 GLU A C 1
ATOM 744 O O . GLU A 1 90 ? 0.735 -8.358 -16.424 1.00 91.44 90 GLU A O 1
ATOM 749 N N . LEU A 1 91 ? 1.139 -6.191 -16.028 1.00 92.56 91 LEU A N 1
ATOM 750 C CA . LEU A 1 91 ? 1.767 -5.936 -17.324 1.00 92.56 91 LEU A CA 1
ATOM 751 C C . LEU A 1 91 ? 3.106 -6.671 -17.480 1.00 92.56 91 LEU A C 1
ATOM 753 O O . LEU A 1 91 ? 3.386 -7.202 -18.551 1.00 92.56 91 LEU A O 1
ATOM 757 N N . ALA A 1 92 ? 3.912 -6.744 -16.418 1.00 91.69 92 ALA A N 1
ATOM 758 C CA . ALA A 1 92 ? 5.148 -7.523 -16.411 1.00 91.69 92 ALA A CA 1
ATOM 759 C C . ALA A 1 92 ? 4.874 -9.029 -16.559 1.00 91.69 92 ALA A C 1
ATOM 761 O O . ALA A 1 92 ? 5.534 -9.687 -17.355 1.00 91.69 92 ALA A O 1
ATOM 762 N N . ALA A 1 93 ? 3.861 -9.555 -15.865 1.00 91.88 93 ALA A N 1
ATOM 763 C CA . ALA A 1 93 ? 3.456 -10.953 -15.990 1.00 91.88 93 ALA A CA 1
ATOM 764 C C . ALA A 1 93 ? 2.964 -11.281 -17.409 1.00 91.88 93 ALA A C 1
ATOM 766 O O . ALA A 1 93 ? 3.350 -12.302 -17.965 1.00 91.88 93 ALA A O 1
ATOM 767 N N . GLN A 1 94 ? 2.182 -10.390 -18.032 1.00 90.75 94 GLN A N 1
ATOM 768 C CA . GLN A 1 94 ? 1.764 -10.552 -19.430 1.00 90.75 94 GLN A CA 1
ATOM 769 C C . GLN A 1 94 ? 2.947 -10.520 -20.402 1.00 90.75 94 GLN A C 1
ATOM 771 O O . GLN A 1 94 ? 2.941 -11.242 -21.395 1.00 90.75 94 GLN A O 1
ATOM 776 N N . GLN A 1 95 ? 3.956 -9.683 -20.147 1.00 89.06 95 GLN A N 1
ATOM 777 C CA . GLN A 1 95 ? 5.173 -9.660 -20.960 1.00 89.06 95 GLN A CA 1
ATOM 778 C C . GLN A 1 95 ? 5.965 -10.957 -20.816 1.00 89.06 95 GLN A C 1
ATOM 780 O O . GLN A 1 95 ? 6.377 -11.514 -21.827 1.00 89.06 95 GLN A O 1
ATOM 785 N N . GLU A 1 96 ? 6.134 -11.454 -19.592 1.00 87.50 96 GLU A N 1
ATOM 786 C CA . GLU A 1 96 ? 6.816 -12.722 -19.329 1.00 87.50 96 GLU A CA 1
ATOM 787 C C . GLU A 1 96 ? 6.073 -13.896 -19.979 1.00 87.50 96 GLU A C 1
ATOM 789 O O . GLU A 1 96 ? 6.686 -14.709 -20.666 1.00 87.50 96 GLU A O 1
ATOM 794 N N . GLU A 1 97 ? 4.746 -13.951 -19.854 1.00 88.69 97 GLU A N 1
ATOM 795 C CA . GLU A 1 97 ? 3.918 -14.962 -20.515 1.00 88.69 97 GLU A CA 1
ATOM 796 C C . GLU A 1 97 ? 4.037 -14.867 -22.042 1.00 88.69 97 GLU A C 1
ATOM 798 O O . GLU A 1 97 ? 4.279 -15.875 -22.702 1.00 88.69 97 GLU A O 1
ATOM 803 N N . ALA A 1 98 ? 3.988 -13.657 -22.607 1.00 88.12 98 ALA A N 1
ATOM 804 C CA . ALA A 1 98 ? 4.187 -13.449 -24.037 1.00 88.12 98 ALA A CA 1
ATOM 805 C C . ALA A 1 98 ? 5.600 -13.845 -24.499 1.00 88.12 98 ALA A C 1
ATOM 807 O O . ALA A 1 98 ? 5.755 -14.347 -25.610 1.00 88.12 98 ALA A O 1
ATOM 808 N N . GLU A 1 99 ? 6.637 -13.631 -23.686 1.00 86.12 99 GLU A N 1
ATOM 809 C CA . GLU A 1 99 ? 8.009 -14.069 -23.970 1.00 86.12 99 GLU A CA 1
ATOM 810 C C . GLU A 1 99 ? 8.148 -15.595 -23.912 1.00 86.12 99 GLU A C 1
ATOM 812 O O . GLU A 1 99 ? 8.784 -16.184 -24.792 1.00 86.12 99 GLU A O 1
ATOM 817 N N . LEU A 1 100 ? 7.508 -16.240 -22.933 1.00 84.50 100 LEU A N 1
ATOM 818 C CA . LEU A 1 100 ? 7.432 -17.696 -22.826 1.00 84.50 100 LEU A CA 1
ATOM 819 C C . LEU A 1 100 ? 6.685 -18.303 -24.024 1.00 84.50 100 LEU A C 1
ATOM 821 O O . LEU A 1 100 ? 7.167 -19.274 -24.610 1.00 84.50 100 LEU A O 1
ATOM 825 N N . GLU A 1 101 ? 5.562 -17.705 -24.437 1.00 83.69 101 GLU A N 1
ATOM 826 C CA . GLU A 1 101 ? 4.792 -18.110 -25.621 1.00 83.69 101 GLU A CA 1
ATOM 827 C C . GLU A 1 101 ? 5.563 -17.895 -26.926 1.00 83.69 101 GLU A C 1
ATOM 829 O O . GLU A 1 101 ? 5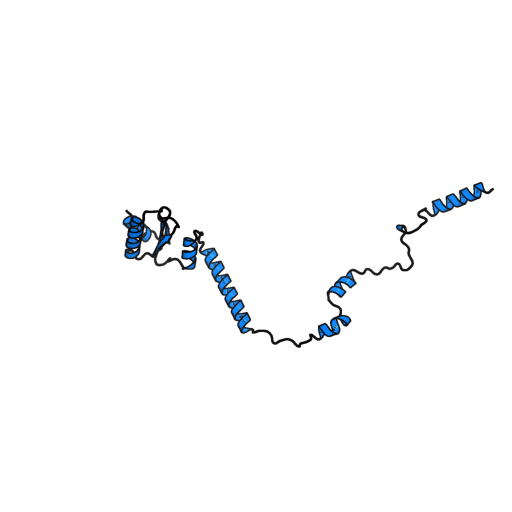.495 -18.727 -27.835 1.00 83.69 101 GLU A O 1
ATOM 834 N N . ARG A 1 102 ? 6.331 -16.800 -27.035 1.00 80.25 102 ARG A N 1
ATOM 835 C CA . ARG A 1 102 ? 7.186 -16.539 -28.205 1.00 80.25 102 ARG A CA 1
ATOM 836 C C . ARG A 1 102 ? 8.259 -17.612 -28.377 1.00 80.25 102 ARG A C 1
ATOM 838 O O . ARG A 1 102 ? 8.727 -17.820 -29.498 1.00 80.25 102 ARG A O 1
ATOM 845 N N . GLY A 1 103 ? 8.616 -18.280 -27.280 1.00 70.94 103 GLY A N 1
ATOM 846 C CA . GLY A 1 103 ? 9.644 -19.302 -27.215 1.00 70.94 103 GLY A CA 1
ATOM 847 C C . GLY A 1 103 ? 11.047 -18.735 -27.432 1.00 70.94 103 GLY A C 1
ATOM 848 O O . GLY A 1 103 ? 11.250 -17.643 -27.970 1.00 70.94 103 GLY A O 1
ATOM 849 N N . ALA A 1 104 ? 12.061 -19.507 -27.035 1.00 71.31 104 ALA A N 1
ATOM 850 C CA . ALA A 1 104 ? 13.431 -19.198 -27.418 1.00 71.31 104 ALA A CA 1
ATOM 851 C C . ALA A 1 104 ? 13.532 -19.232 -28.950 1.00 71.31 104 ALA A C 1
ATOM 853 O O . ALA A 1 104 ? 13.176 -20.235 -29.576 1.00 71.31 104 ALA A O 1
ATOM 854 N N . ALA A 1 105 ? 14.021 -18.142 -29.551 1.00 72.75 105 ALA A N 1
ATOM 855 C CA . ALA A 1 105 ? 14.299 -18.121 -30.980 1.00 72.75 105 ALA A CA 1
ATOM 856 C C . ALA A 1 105 ? 15.172 -19.341 -31.327 1.00 72.75 105 ALA A C 1
ATOM 858 O O . ALA A 1 105 ? 16.115 -19.633 -30.579 1.00 72.75 105 ALA A O 1
ATOM 859 N N . PRO A 1 106 ? 14.867 -20.075 -32.416 1.00 76.00 106 PRO A N 1
ATOM 860 C CA . PRO A 1 106 ? 15.669 -21.227 -32.801 1.00 76.00 106 PRO A CA 1
ATOM 861 C C . PRO A 1 106 ? 17.137 -20.799 -32.870 1.00 76.00 106 PRO A C 1
ATOM 863 O O . PRO A 1 106 ? 17.406 -19.682 -33.332 1.00 76.00 106 PRO A O 1
ATOM 866 N N . PRO A 1 107 ? 18.081 -21.635 -32.392 1.00 71.06 107 PRO A N 1
ATOM 867 C CA . PRO A 1 107 ? 19.488 -21.281 -32.411 1.00 71.06 107 PRO A CA 1
ATOM 868 C C . PRO A 1 107 ? 19.841 -20.865 -33.835 1.00 71.06 107 PRO A C 1
ATOM 870 O O . PRO A 1 107 ? 19.637 -21.622 -34.789 1.00 71.06 107 PRO A O 1
ATOM 873 N N . GLY A 1 108 ? 20.293 -19.617 -33.972 1.00 66.50 108 GLY A N 1
ATOM 874 C CA . GLY A 1 108 ? 20.734 -19.094 -35.253 1.00 66.50 108 GLY A CA 1
ATOM 875 C C . GLY A 1 108 ? 21.819 -19.999 -35.841 1.00 66.50 108 GLY A C 1
ATOM 876 O O . GLY A 1 108 ? 22.453 -20.769 -35.111 1.00 66.50 108 GLY A O 1
ATOM 877 N N . PRO A 1 109 ? 22.050 -19.942 -37.161 1.00 76.56 109 PRO A N 1
ATOM 878 C CA . PRO A 1 109 ? 23.132 -20.698 -37.771 1.00 76.56 109 PRO A CA 1
ATOM 879 C C . PRO A 1 109 ? 24.442 -20.446 -36.999 1.00 76.56 109 PRO A C 1
ATOM 881 O O . PRO A 1 109 ? 24.716 -19.301 -36.639 1.00 76.56 109 PRO A O 1
ATOM 884 N N . PRO A 1 110 ? 25.260 -21.488 -36.747 1.00 70.06 110 PRO A N 1
ATOM 885 C CA . PRO A 1 110 ? 26.400 -21.430 -35.823 1.00 70.06 110 PRO A CA 1
ATOM 886 C C . PRO A 1 110 ? 27.464 -20.396 -36.206 1.00 70.06 110 PRO A C 1
ATOM 888 O O . PRO A 1 110 ? 28.321 -20.069 -35.396 1.00 70.06 110 PRO A O 1
ATOM 891 N N . ASN A 1 111 ? 27.405 -19.879 -37.433 1.00 73.62 111 ASN A N 1
ATOM 892 C CA . ASN A 1 111 ? 28.184 -18.740 -37.872 1.00 73.62 111 ASN A CA 1
ATOM 893 C C . ASN A 1 111 ? 27.248 -17.771 -38.598 1.00 73.62 111 ASN A C 1
ATOM 895 O O . ASN A 1 111 ? 26.688 -18.126 -39.641 1.00 73.62 111 ASN A O 1
ATOM 899 N N . ASP A 1 112 ? 27.110 -16.545 -38.090 1.00 75.81 112 ASP A N 1
ATOM 900 C CA . ASP A 1 112 ? 26.546 -15.460 -38.886 1.00 75.81 112 ASP A CA 1
ATOM 901 C C . ASP A 1 112 ? 27.510 -15.210 -40.055 1.00 75.81 112 ASP A C 1
ATOM 903 O O . ASP A 1 112 ? 28.697 -14.927 -39.871 1.00 75.81 112 ASP A O 1
ATOM 907 N N . TYR A 1 113 ? 27.020 -15.354 -41.287 1.00 75.62 113 TYR A N 1
ATOM 908 C CA . TYR A 1 113 ? 27.803 -15.102 -42.497 1.00 75.62 113 TYR A CA 1
ATOM 909 C C . TYR A 1 113 ? 28.455 -13.714 -42.448 1.00 75.62 113 TYR A C 1
ATOM 911 O O . TYR A 1 113 ? 29.587 -13.546 -42.902 1.00 75.62 113 TYR A O 1
ATOM 919 N N . LYS A 1 114 ? 27.794 -12.731 -41.828 1.00 76.00 114 LYS A N 1
ATOM 920 C CA . LYS A 1 114 ? 28.345 -11.385 -41.643 1.00 76.00 114 LYS A CA 1
ATOM 921 C C . LYS A 1 114 ? 29.629 -11.382 -40.813 1.00 76.00 114 LYS A C 1
ATOM 923 O O . LYS A 1 114 ? 30.525 -10.594 -41.110 1.00 76.00 114 LYS A O 1
ATOM 928 N N . ASP A 1 115 ? 29.771 -12.289 -39.849 1.00 76.75 115 ASP A N 1
ATOM 929 C CA . ASP A 1 115 ? 30.974 -12.397 -39.023 1.00 76.75 115 ASP A CA 1
ATOM 930 C C . ASP A 1 115 ? 32.156 -12.968 -39.802 1.00 76.75 115 ASP A C 1
ATOM 932 O O . ASP A 1 115 ? 33.271 -12.451 -39.693 1.00 76.75 115 ASP A O 1
ATOM 936 N N . LYS A 1 116 ? 31.912 -13.942 -40.691 1.00 77.25 116 LYS A N 1
ATOM 937 C CA . LYS A 1 116 ? 32.947 -14.464 -41.598 1.00 77.25 116 LYS A CA 1
ATOM 938 C C . LYS A 1 116 ? 33.557 -13.354 -42.456 1.00 77.25 116 LYS A C 1
ATOM 940 O O . LYS A 1 116 ? 34.766 -13.344 -42.663 1.00 77.25 116 LYS A O 1
ATOM 945 N N . TYR A 1 117 ? 32.751 -12.398 -42.918 1.00 81.25 117 TYR A N 1
ATOM 946 C CA . TYR A 1 117 ? 33.203 -11.279 -43.756 1.00 81.25 117 TYR A CA 1
ATOM 947 C C . TYR A 1 117 ? 33.377 -9.971 -42.986 1.00 81.25 117 TYR A C 1
ATOM 949 O O . TYR A 1 117 ? 33.554 -8.927 -43.608 1.00 81.25 117 TYR A O 1
ATOM 957 N N . ARG A 1 118 ? 33.405 -9.995 -41.648 1.00 80.94 118 ARG A N 1
ATOM 958 C CA . ARG A 1 118 ? 33.597 -8.785 -40.831 1.00 80.94 118 ARG A CA 1
ATOM 959 C C . ARG A 1 118 ? 34.891 -8.040 -41.181 1.00 80.94 118 ARG A C 1
ATOM 961 O O . ARG A 1 118 ? 34.925 -6.816 -41.152 1.00 80.94 118 ARG A O 1
ATOM 968 N N . HIS A 1 119 ? 35.926 -8.773 -41.583 1.00 74.31 119 HIS A N 1
ATOM 969 C CA . HIS A 1 119 ? 37.198 -8.233 -42.070 1.00 74.31 119 HIS A CA 1
ATOM 970 C C . HIS A 1 119 ? 37.112 -7.573 -43.463 1.00 74.31 119 HIS A C 1
ATOM 972 O O . HIS A 1 119 ? 37.925 -6.708 -43.768 1.00 74.31 119 HIS A O 1
ATOM 978 N N . LEU A 1 120 ? 36.136 -7.959 -44.294 1.00 75.62 120 LEU A N 1
ATOM 979 C CA . LEU A 1 120 ? 35.901 -7.400 -45.631 1.00 75.62 120 LEU A CA 1
ATOM 980 C C . LEU A 1 120 ? 34.886 -6.245 -45.605 1.00 75.62 120 LEU A C 1
ATOM 982 O O . LEU A 1 120 ? 35.028 -5.276 -46.343 1.00 75.62 120 LEU A O 1
ATOM 986 N N . ILE A 1 121 ? 33.861 -6.354 -44.759 1.00 73.50 121 ILE A N 1
ATOM 987 C CA . ILE A 1 121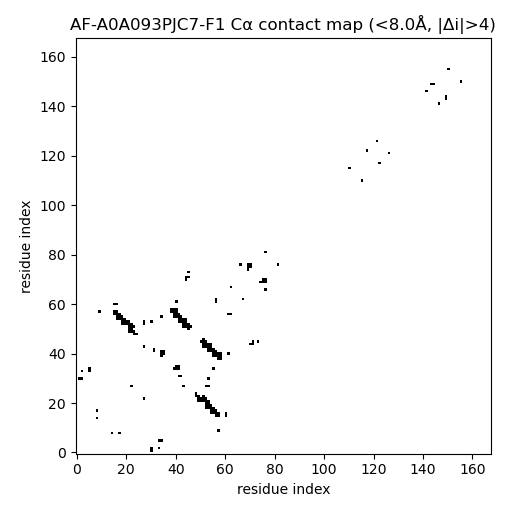 ? 32.749 -5.398 -44.646 1.00 73.50 121 ILE A CA 1
ATOM 988 C C . ILE A 1 121 ? 33.104 -4.247 -43.686 1.00 73.50 121 ILE A C 1
ATOM 990 O O . ILE A 1 121 ? 32.610 -3.131 -43.847 1.00 73.50 121 ILE A O 1
ATOM 994 N N . GLY A 1 122 ? 33.996 -4.501 -42.723 1.00 66.56 122 GLY A N 1
ATOM 995 C CA . GLY A 1 122 ? 34.328 -3.584 -41.637 1.00 66.56 122 GLY A CA 1
ATOM 996 C C . GLY A 1 122 ? 33.271 -3.615 -40.532 1.00 66.56 122 GLY A C 1
ATOM 997 O O . GLY A 1 122 ? 32.073 -3.714 -40.791 1.00 66.56 122 GLY A O 1
ATOM 998 N N . SER A 1 123 ? 33.706 -3.541 -39.274 1.00 70.62 123 SER A N 1
ATOM 999 C CA . SER A 1 123 ? 32.791 -3.289 -38.158 1.00 70.62 123 SER A CA 1
ATOM 1000 C C . SER A 1 123 ? 32.347 -1.822 -38.166 1.00 70.62 123 SER A C 1
ATOM 1002 O O . SER A 1 123 ? 33.047 -0.956 -38.695 1.00 70.62 123 SER A O 1
ATOM 1004 N N . ASP A 1 124 ? 31.218 -1.498 -37.536 1.00 65.06 124 ASP A N 1
ATOM 1005 C CA . ASP A 1 124 ? 30.758 -0.102 -37.435 1.00 65.06 124 ASP A CA 1
ATOM 1006 C C . ASP A 1 124 ? 31.785 0.816 -36.739 1.00 65.06 124 ASP A C 1
ATOM 1008 O O . ASP A 1 124 ? 31.879 2.006 -37.046 1.00 65.06 124 ASP A O 1
ATOM 1012 N N . ALA A 1 125 ? 32.656 0.246 -35.897 1.00 61.12 125 ALA A N 1
ATOM 1013 C CA . ALA A 1 125 ? 33.805 0.940 -35.314 1.00 61.12 125 ALA A CA 1
ATOM 1014 C C . ALA A 1 125 ? 34.826 1.414 -36.372 1.00 61.12 125 ALA A C 1
ATOM 1016 O O . ALA A 1 125 ? 35.393 2.499 -36.237 1.00 61.12 125 ALA A O 1
ATOM 1017 N N . ALA A 1 126 ? 35.024 0.658 -37.459 1.00 62.72 126 ALA A N 1
ATOM 1018 C CA . ALA A 1 126 ? 35.896 1.056 -38.565 1.00 62.72 126 ALA A CA 1
ATOM 1019 C C . ALA A 1 126 ? 35.300 2.217 -39.382 1.00 62.72 126 ALA A C 1
ATOM 1021 O O . ALA A 1 126 ? 36.034 3.110 -39.802 1.00 62.72 126 ALA A O 1
ATOM 1022 N N . LYS A 1 127 ? 33.968 2.272 -39.548 1.00 61.84 127 LYS A N 1
ATOM 1023 C CA . LYS A 1 127 ? 33.281 3.430 -40.157 1.00 61.84 127 LYS A CA 1
ATOM 1024 C C . LYS A 1 127 ? 33.450 4.703 -39.328 1.00 61.84 127 LYS A C 1
ATOM 1026 O O . LYS A 1 127 ? 33.653 5.773 -39.900 1.00 61.84 127 LYS A O 1
ATOM 1031 N N . ALA A 1 128 ? 33.372 4.595 -38.001 1.00 61.75 128 ALA A N 1
ATOM 1032 C CA . ALA A 1 128 ? 33.588 5.728 -37.103 1.00 61.75 128 ALA A CA 1
ATOM 1033 C C . ALA A 1 128 ? 35.038 6.239 -37.175 1.00 61.75 128 ALA A C 1
ATOM 1035 O O . ALA A 1 128 ? 35.249 7.442 -37.302 1.00 61.75 128 ALA A O 1
ATOM 1036 N N . ALA A 1 129 ? 36.019 5.330 -37.193 1.00 60.31 129 ALA A N 1
ATOM 1037 C CA . ALA A 1 129 ? 37.440 5.664 -37.314 1.00 60.31 129 ALA A CA 1
ATOM 1038 C C . ALA A 1 129 ? 37.820 6.257 -38.687 1.00 60.31 129 ALA A C 1
ATOM 1040 O O . ALA A 1 129 ? 38.655 7.155 -38.775 1.00 60.31 129 ALA A O 1
ATOM 1041 N N . ALA A 1 130 ? 37.184 5.804 -39.772 1.00 59.84 130 ALA A N 1
ATOM 1042 C CA . ALA A 1 130 ? 37.403 6.363 -41.107 1.00 59.84 130 ALA A CA 1
ATOM 1043 C C . ALA A 1 130 ? 36.911 7.816 -41.227 1.00 59.84 130 ALA A C 1
ATOM 1045 O O . ALA A 1 130 ? 37.476 8.592 -41.993 1.00 59.84 130 ALA A O 1
ATOM 1046 N N . ARG A 1 131 ? 35.882 8.207 -40.461 1.00 60.75 131 ARG A N 1
ATOM 1047 C CA . ARG A 1 131 ? 35.409 9.600 -40.414 1.00 60.75 131 ARG A CA 1
ATOM 1048 C C . ARG A 1 131 ? 36.337 10.533 -39.635 1.00 60.75 131 ARG A C 1
ATOM 1050 O O . ARG A 1 131 ? 36.336 11.724 -39.917 1.00 60.75 131 ARG A O 1
ATOM 1057 N N . THR A 1 132 ? 37.112 10.018 -38.681 1.00 57.66 132 THR A N 1
ATOM 1058 C CA . THR A 1 132 ? 38.079 10.799 -37.889 1.00 57.66 132 THR A CA 1
ATOM 1059 C C . THR A 1 132 ? 39.461 10.898 -38.527 1.00 57.66 132 THR A C 1
ATOM 1061 O O . THR A 1 132 ? 40.257 11.739 -38.115 1.00 57.66 132 THR A O 1
ATOM 1064 N N . MET A 1 133 ? 39.765 10.084 -39.538 1.00 59.34 133 MET A N 1
ATOM 1065 C CA . MET A 1 133 ? 41.043 10.150 -40.239 1.00 59.34 133 MET A CA 1
ATOM 1066 C C . MET A 1 133 ? 40.995 11.235 -41.326 1.00 59.34 133 MET A C 1
ATOM 1068 O O . MET A 1 133 ? 40.759 10.961 -42.501 1.00 59.34 133 MET A O 1
ATOM 1072 N N . GLU A 1 134 ? 41.219 12.494 -40.943 1.00 58.66 134 GLU A N 1
ATOM 1073 C CA . GLU A 1 134 ? 41.556 13.535 -41.917 1.00 58.66 134 GLU A CA 1
ATOM 1074 C C . GLU A 1 134 ? 42.851 13.137 -42.638 1.00 58.66 134 GLU A C 1
ATOM 1076 O O . GLU A 1 134 ? 43.907 12.955 -42.027 1.00 58.66 134 GLU A O 1
ATOM 1081 N N . ALA A 1 135 ? 42.776 12.963 -43.958 1.00 60.53 135 ALA A N 1
ATOM 1082 C CA . ALA A 1 135 ? 43.942 12.647 -44.767 1.00 60.53 135 ALA A CA 1
ATOM 1083 C C . ALA A 1 135 ? 44.977 13.779 -44.645 1.00 60.53 135 ALA A C 1
ATOM 1085 O O . ALA A 1 135 ? 44.719 14.913 -45.053 1.00 60.53 135 ALA A O 1
ATOM 1086 N N . ASN A 1 136 ? 46.163 13.467 -44.114 1.00 59.91 136 ASN A N 1
ATOM 1087 C CA . ASN A 1 136 ? 47.310 14.371 -44.124 1.00 59.91 136 ASN A CA 1
ATOM 1088 C C . ASN A 1 136 ? 47.633 14.758 -45.579 1.00 59.91 136 ASN A C 1
ATOM 1090 O O . ASN A 1 136 ? 48.281 14.007 -46.304 1.00 59.91 136 ASN A O 1
ATOM 1094 N N . LYS A 1 137 ? 47.215 15.953 -46.012 1.00 58.25 137 LYS A N 1
ATOM 1095 C CA . LYS A 1 137 ? 47.485 16.511 -47.355 1.00 58.25 137 LYS A CA 1
ATOM 1096 C C . LYS A 1 137 ? 48.960 16.898 -47.578 1.00 58.25 137 LYS A C 1
ATOM 1098 O O . LYS A 1 137 ? 49.281 17.571 -48.550 1.00 58.25 137 LYS A O 1
ATOM 1103 N N . ALA A 1 138 ? 49.852 16.531 -46.663 1.00 61.06 138 ALA A N 1
ATOM 1104 C CA . ALA A 1 138 ? 51.154 17.158 -46.473 1.00 61.06 138 ALA A CA 1
ATOM 1105 C C . ALA A 1 138 ? 52.319 16.156 -46.521 1.00 61.06 138 ALA A C 1
ATOM 1107 O O . ALA A 1 138 ? 53.262 16.264 -45.739 1.00 61.06 138 ALA A O 1
ATOM 1108 N N . TYR A 1 139 ? 52.296 15.181 -47.435 1.00 58.78 139 TYR A N 1
ATOM 1109 C CA . TYR A 1 139 ? 53.527 14.450 -47.740 1.00 58.78 139 TYR A CA 1
ATOM 1110 C C . TYR A 1 139 ? 54.546 15.443 -48.326 1.00 58.78 139 TYR A C 1
ATOM 1112 O O . TYR A 1 139 ? 54.332 15.991 -49.404 1.00 58.78 139 TYR A O 1
ATOM 1120 N N . GLY A 1 140 ? 55.615 15.732 -47.578 1.00 64.69 140 GLY A N 1
ATOM 1121 C CA . GLY A 1 140 ? 56.681 16.657 -47.985 1.00 64.69 140 GLY A CA 1
ATOM 1122 C C . GLY A 1 140 ? 56.644 18.068 -47.376 1.00 64.69 140 GLY A C 1
ATOM 1123 O O . GLY A 1 140 ? 57.586 18.827 -47.593 1.00 64.69 140 GLY A O 1
ATOM 1124 N N . CYS A 1 141 ? 55.640 18.429 -46.569 1.00 66.56 141 CYS A N 1
ATOM 1125 C CA . CYS A 1 141 ? 55.608 19.724 -45.872 1.00 66.56 141 CYS A CA 1
ATOM 1126 C C . CYS A 1 141 ? 55.939 19.556 -44.382 1.00 66.56 141 CYS A C 1
ATOM 1128 O O . CYS A 1 141 ? 55.122 19.066 -43.608 1.00 66.56 141 CYS A O 1
ATOM 1130 N N . VAL A 1 142 ? 57.136 19.991 -43.966 1.00 66.69 142 VAL A N 1
ATOM 1131 C CA . VAL A 1 142 ? 57.545 20.001 -42.549 1.00 66.69 142 VAL A CA 1
ATOM 1132 C C . VAL A 1 142 ? 56.919 21.214 -41.843 1.00 66.69 142 VAL A C 1
ATOM 1134 O O . VAL A 1 142 ? 57.160 22.346 -42.285 1.00 66.69 142 VAL A O 1
ATOM 1137 N N . PRO A 1 143 ? 56.148 21.022 -40.754 1.00 72.81 143 PRO A N 1
ATOM 1138 C CA . PRO A 1 143 ? 55.589 22.118 -39.967 1.00 72.81 143 PRO A CA 1
ATOM 1139 C C . PRO A 1 143 ? 56.671 23.095 -39.498 1.00 72.81 143 PRO A C 1
ATOM 1141 O O . PRO A 1 143 ? 57.771 22.681 -39.139 1.00 72.81 143 PRO A O 1
ATOM 1144 N N . VAL A 1 144 ? 56.359 24.395 -39.472 1.00 70.00 144 VAL A N 1
ATOM 1145 C CA . VAL A 1 144 ? 57.311 25.459 -39.088 1.00 70.00 144 VAL A CA 1
ATOM 1146 C C . VAL A 1 144 ? 57.893 25.231 -37.689 1.00 70.00 144 VAL A C 1
ATOM 1148 O O . VAL A 1 144 ? 59.082 25.457 -37.496 1.00 70.00 144 VAL A O 1
ATOM 1151 N N . ALA A 1 145 ? 57.099 24.689 -36.761 1.00 74.31 145 ALA A N 1
ATOM 1152 C CA . ALA A 1 145 ? 57.541 24.331 -35.410 1.00 74.31 145 ALA A CA 1
ATOM 1153 C C . ALA A 1 145 ? 58.718 23.334 -35.382 1.00 74.31 145 ALA A C 1
ATOM 1155 O O . ALA A 1 145 ? 59.494 23.328 -34.434 1.00 74.31 145 ALA A O 1
ATOM 1156 N N . ASN A 1 146 ? 58.874 22.523 -36.433 1.00 74.75 146 ASN A N 1
ATOM 1157 C CA . ASN A 1 146 ? 59.911 21.495 -36.525 1.00 74.75 146 ASN A CA 1
ATOM 1158 C C . ASN A 1 146 ? 61.106 21.938 -37.387 1.00 74.75 146 ASN A C 1
ATOM 1160 O O . ASN A 1 146 ? 62.017 21.146 -37.634 1.00 74.75 146 ASN A O 1
ATOM 1164 N N . LYS A 1 147 ? 61.109 23.178 -37.896 1.00 78.06 147 LYS A N 1
ATOM 1165 C CA . LYS A 1 147 ? 62.217 23.703 -38.701 1.00 78.06 147 LYS A CA 1
ATOM 1166 C C . LYS A 1 147 ? 63.315 24.250 -37.792 1.00 78.06 147 LYS A C 1
ATOM 1168 O O . LYS A 1 147 ? 63.048 24.940 -36.818 1.00 78.06 147 LYS A O 1
ATOM 1173 N N . ARG A 1 148 ? 64.570 23.959 -38.149 1.00 79.94 148 ARG A N 1
ATOM 1174 C CA . ARG A 1 148 ? 65.762 24.403 -37.406 1.00 79.94 148 ARG A CA 1
ATOM 1175 C C . ARG A 1 148 ? 66.022 25.910 -37.517 1.00 79.94 148 ARG A C 1
ATOM 1177 O O . ARG A 1 148 ? 66.585 26.484 -36.595 1.00 79.94 148 ARG A O 1
ATOM 1184 N N . ASP A 1 149 ? 65.657 26.526 -38.641 1.00 80.75 149 ASP A N 1
ATOM 1185 C CA . ASP A 1 149 ? 65.721 27.978 -38.827 1.00 80.75 149 ASP A CA 1
ATOM 1186 C C . ASP A 1 149 ? 64.298 28.538 -38.771 1.00 80.75 149 ASP A C 1
ATOM 1188 O O . ASP A 1 149 ? 63.462 28.214 -39.618 1.00 80.75 149 ASP A O 1
ATOM 1192 N N . THR A 1 150 ? 64.025 29.327 -37.737 1.00 81.75 150 THR A N 1
ATOM 1193 C CA . THR A 1 150 ? 62.731 29.977 -37.497 1.00 81.75 150 THR A CA 1
ATOM 1194 C C . THR A 1 150 ? 62.746 31.451 -37.887 1.00 81.75 150 THR A C 1
ATOM 1196 O O . THR A 1 150 ? 61.732 32.124 -37.711 1.00 81.75 150 THR A O 1
ATOM 1199 N N . ARG A 1 151 ? 63.883 31.972 -38.375 1.00 83.81 151 ARG A N 1
ATOM 1200 C CA . ARG A 1 151 ? 64.003 33.376 -38.776 1.00 83.81 151 ARG A CA 1
ATOM 1201 C C . ARG A 1 151 ? 63.112 33.668 -39.971 1.00 83.81 151 ARG A C 1
ATOM 1203 O O . ARG A 1 151 ? 62.868 32.806 -40.823 1.00 83.81 151 ARG A O 1
ATOM 1210 N N . SER A 1 152 ? 62.670 34.915 -40.062 1.00 84.25 152 SER A N 1
ATOM 1211 C CA . SER A 1 152 ? 62.009 35.379 -41.273 1.00 84.25 152 SER A CA 1
ATOM 1212 C C . SER A 1 152 ? 63.010 35.467 -42.432 1.00 84.25 152 SER A C 1
ATOM 1214 O O . SER A 1 152 ? 64.225 35.603 -42.254 1.00 84.25 152 SER A O 1
ATOM 1216 N N . ILE A 1 153 ? 62.494 35.404 -43.660 1.00 84.00 153 ILE A N 1
ATOM 1217 C CA . ILE A 1 153 ? 63.311 35.527 -44.877 1.00 84.00 153 ILE A CA 1
ATOM 1218 C C . ILE A 1 153 ? 64.058 36.872 -44.895 1.00 84.00 153 ILE A C 1
ATOM 1220 O O . ILE A 1 153 ? 65.205 36.947 -45.336 1.00 84.00 153 ILE A O 1
ATOM 1224 N N . GLU A 1 154 ? 63.424 37.926 -44.382 1.00 86.69 154 GLU A N 1
ATOM 1225 C CA . GLU A 1 154 ? 63.982 39.277 -44.319 1.00 86.69 154 GLU A CA 1
ATOM 1226 C C . GLU A 1 154 ? 65.141 39.377 -43.323 1.00 86.69 154 GLU A C 1
ATOM 1228 O O . GLU A 1 154 ? 66.186 39.949 -43.645 1.00 86.69 154 GLU A O 1
ATOM 1233 N N . GLU A 1 155 ? 65.003 38.756 -42.150 1.00 88.12 155 GLU A N 1
ATOM 1234 C CA . GLU A 1 155 ? 66.066 38.667 -41.143 1.00 88.12 155 GLU A CA 1
ATOM 1235 C C . GLU A 1 155 ? 67.291 37.937 -41.697 1.00 88.12 155 GLU A C 1
ATOM 1237 O O . GLU A 1 155 ? 68.413 38.446 -41.618 1.00 88.12 155 GLU A O 1
ATOM 1242 N N . ALA A 1 156 ? 67.078 36.788 -42.346 1.00 89.94 156 ALA A N 1
ATOM 1243 C CA . ALA A 1 156 ? 68.155 36.022 -42.964 1.00 89.94 156 ALA A CA 1
ATOM 1244 C C . ALA A 1 156 ? 68.863 36.818 -44.079 1.00 89.94 156 ALA A C 1
ATOM 1246 O O . ALA A 1 156 ? 70.095 36.829 -44.161 1.00 89.94 156 ALA A O 1
ATOM 1247 N N . MET A 1 157 ? 68.108 37.532 -44.922 1.00 90.38 157 MET A N 1
ATOM 1248 C CA . MET A 1 157 ? 68.656 38.377 -45.992 1.00 90.38 157 MET A CA 1
ATOM 1249 C C . MET A 1 157 ? 69.492 39.541 -45.445 1.00 90.38 157 MET A C 1
ATOM 1251 O O . MET A 1 157 ? 70.563 39.841 -45.986 1.00 90.38 157 MET A O 1
ATOM 1255 N N . ASN A 1 158 ? 69.033 40.190 -44.374 1.00 90.50 158 ASN A N 1
ATOM 1256 C CA . ASN A 1 158 ? 69.747 41.297 -43.741 1.00 90.50 158 ASN A CA 1
ATOM 1257 C C . ASN A 1 158 ? 71.050 40.832 -43.084 1.00 90.50 158 ASN A C 1
ATOM 1259 O O . ASN A 1 158 ? 72.079 41.487 -43.257 1.00 90.50 158 ASN A O 1
ATOM 1263 N N . GLU A 1 159 ? 71.050 39.672 -42.427 1.00 88.12 159 GLU A N 1
ATOM 1264 C CA . GLU A 1 159 ? 72.264 39.092 -41.846 1.00 88.12 159 GLU A CA 1
ATOM 1265 C C . GLU A 1 159 ? 73.292 38.719 -42.926 1.00 88.12 159 GLU A C 1
ATOM 1267 O O . GLU A 1 159 ? 74.479 39.030 -42.795 1.00 88.12 159 GLU A O 1
ATOM 1272 N N . ILE A 1 160 ? 72.847 38.143 -44.051 1.00 90.31 160 ILE A N 1
ATOM 1273 C CA . ILE A 1 160 ? 73.720 37.855 -45.200 1.00 90.31 160 ILE A CA 1
ATOM 1274 C C . ILE A 1 160 ? 74.338 39.149 -45.749 1.00 90.31 160 ILE A C 1
ATOM 1276 O O . ILE A 1 160 ? 75.536 39.184 -46.044 1.00 90.31 160 ILE A O 1
ATOM 1280 N N . ARG A 1 161 ? 73.549 40.224 -45.883 1.00 89.50 161 ARG A N 1
ATOM 1281 C CA . ARG A 1 161 ? 74.040 41.534 -46.349 1.00 89.50 161 ARG A CA 1
ATOM 1282 C C . ARG A 1 161 ? 75.042 42.146 -45.370 1.00 89.50 161 ARG A C 1
ATOM 1284 O O . ARG A 1 161 ? 76.090 42.616 -45.810 1.00 89.50 161 ARG A O 1
ATOM 1291 N N . ALA A 1 162 ? 74.764 42.104 -44.068 1.00 88.94 162 ALA A N 1
ATOM 1292 C CA . ALA A 1 162 ? 75.668 42.596 -43.031 1.00 88.94 162 ALA A CA 1
ATOM 1293 C C . ALA A 1 162 ? 76.996 41.820 -43.027 1.00 88.94 162 ALA A C 1
ATOM 1295 O O . ALA A 1 162 ? 78.070 42.418 -43.068 1.00 88.94 162 ALA A O 1
ATOM 1296 N N . LYS A 1 163 ? 76.937 40.485 -43.098 1.00 88.06 163 LYS A N 1
ATOM 1297 C CA . LYS A 1 163 ? 78.120 39.614 -43.140 1.00 88.06 163 LYS A CA 1
ATOM 1298 C C . LYS A 1 163 ? 78.968 39.815 -44.398 1.00 88.06 163 LYS A C 1
ATOM 1300 O O . LYS A 1 163 ? 80.187 39.687 -44.335 1.00 88.06 163 LYS A O 1
ATOM 1305 N N . LYS A 1 164 ? 78.344 40.144 -45.535 1.00 87.25 164 LYS A N 1
ATOM 1306 C CA . LYS A 1 164 ? 79.062 40.523 -46.763 1.00 87.25 164 LYS A CA 1
ATOM 1307 C C . LYS A 1 164 ? 79.794 41.861 -46.622 1.00 87.25 164 LYS A C 1
ATOM 1309 O O . LYS A 1 164 ? 80.901 41.969 -47.131 1.00 87.25 164 LYS A O 1
ATOM 1314 N N . ARG A 1 165 ? 79.217 42.844 -45.917 1.00 82.81 165 ARG A N 1
ATOM 1315 C CA . ARG A 1 165 ? 79.851 44.156 -45.672 1.00 82.81 165 ARG A CA 1
ATOM 1316 C C . ARG A 1 165 ? 81.065 44.075 -44.743 1.00 82.81 165 ARG A C 1
ATOM 1318 O O . ARG A 1 165 ? 82.019 44.790 -44.974 1.00 82.81 165 ARG A O 1
ATOM 1325 N N . LEU A 1 166 ? 81.048 43.187 -43.745 1.00 75.88 166 LEU A N 1
ATOM 1326 C CA . LEU A 1 166 ? 82.189 42.945 -42.842 1.00 75.88 166 LEU A CA 1
ATOM 1327 C C . LEU A 1 166 ? 83.357 42.170 -43.483 1.00 75.88 166 LEU A C 1
ATOM 1329 O O . LEU A 1 166 ? 84.402 42.022 -42.858 1.00 75.88 166 LEU A O 1
ATOM 1333 N N . ARG A 1 167 ? 83.162 41.601 -44.679 1.00 72.69 167 ARG A N 1
ATOM 1334 C CA . ARG A 1 167 ? 84.185 40.843 -45.421 1.00 72.69 167 ARG A CA 1
ATOM 1335 C C . ARG A 1 167 ? 84.881 41.666 -46.518 1.00 72.69 167 ARG A C 1
ATOM 1337 O O . ARG A 1 167 ? 85.741 41.106 -47.194 1.00 72.69 167 ARG A O 1
ATOM 1344 N N . GLN A 1 168 ? 84.484 42.926 -46.710 1.00 53.88 168 GLN A N 1
ATOM 1345 C CA . GLN A 1 168 ? 85.198 43.923 -47.519 1.00 53.88 168 GLN A CA 1
ATOM 1346 C C . GLN A 1 168 ? 86.056 44.787 -46.604 1.00 53.88 168 GLN A C 1
ATOM 1348 O O . GLN A 1 168 ? 87.147 45.177 -47.064 1.00 53.88 168 GLN A O 1
#

Solvent-accessible surface area (backbone atoms only — not comparable to full-atom values): 10258 Å² total; per-residue (Å²): 110,69,68,58,52,54,52,50,51,73,69,41,87,87,57,57,60,48,78,53,70,54,44,53,74,64,58,50,51,53,50,45,53,55,31,50,78,71,59,31,45,65,48,78,37,60,92,48,76,77,59,22,22,44,37,41,21,38,65,92,49,55,78,51,72,72,52,51,52,32,47,68,71,70,47,86,84,54,71,68,62,49,52,52,54,49,53,52,51,52,52,51,51,52,50,52,50,50,49,61,72,67,43,82,74,74,83,68,71,97,64,58,69,65,65,79,39,33,88,78,72,50,51,75,67,52,60,56,52,59,73,69,57,74,76,78,90,49,88,89,63,79,58,71,91,76,44,92,75,78,72,54,74,66,57,54,52,52,51,53,52,52,57,55,59,77,73,110

Nearest PDB structures (foldseek):
  2cpm-assembly1_A  TM=8.452E-01  e=6.535E-09  Homo sapiens
  7zw0-assembly1_sh  TM=5.972E-01  e=5.189E-04  Saccharomyces cerevisiae W303
  3hz7-assembly1_A  TM=6.871E-01  e=7.431E-02  Desulfitobacterium hafniense
  5czd-assembly1_A  TM=5.306E-01  e=5.141E-01  Streptomyces halstedii
  1ef0-assembly2_A  TM=5.034E-01  e=5.848E-01  Saccharomyces cerevisiae

Mean predicted aligned error: 16.81 Å

Radius of gyration: 42.96 Å; Cα contacts (8 Å, |Δi|>4): 105; chains: 1; bounding box: 109×66×75 Å

Organism: NCBI:txid328815

InterPro domains:
  IPR001374 R3H domain [PF01424] (1-58)
  IPR001374 R3H domain [PS51061] (1-59)
  IPR001374 R3H domain [SM00393] (1-59)
  IPR017330 Sperm-associated antigen 7 [PTHR13498] (2-168)
  IPR034068 Sperm-associated antigen 7, R3H domain [cd02636] (2-59)
  IPR036867 R3H domain superfamily [G3DSA:3.30.1370.50] (1-80)
  IPR036867 R3H domain superfamily [SSF82708] (1-81)